Protein AF-A0A124G6K9-F1 (afdb_monomer_lite)

Foldseek 3Di:
DWDALAWDQAAAEFEKDDPPPDDPAFFKDKHQDIDGDCVQWPKDQQLVVVVHDDPDNSIMMIGGEARYTYAYPVCRVVVNVVRHRPIGADHPYPSRPDIDDDDDDDD

Sequence (107 aa):
LTTDHGAIRVKNGVKVAGERDTSVSLRYKLGRNLGYDPAKLFDILHPENCGLPAPHISTRYIFALNNDLLAYPNNYNHWHSHFENSYQHGGVSMEEMLVPLITLTPK

Structure (mmCIF, N/CA/C/O backbone):
data_AF-A0A124G6K9-F1
#
_entry.id   AF-A0A124G6K9-F1
#
loop_
_atom_site.group_PDB
_atom_site.id
_atom_site.type_symbol
_atom_site.label_atom_id
_atom_site.label_alt_id
_atom_site.label_comp_id
_atom_site.label_asym_id
_atom_site.label_entity_id
_atom_site.label_seq_id
_atom_site.pdbx_PDB_ins_code
_atom_site.Cartn_x
_atom_site.Cartn_y
_atom_site.Cartn_z
_atom_site.occupancy
_atom_site.B_iso_or_equiv
_atom_site.auth_seq_id
_atom_site.auth_comp_id
_atom_site.auth_asym_id
_atom_site.auth_atom_id
_atom_site.pdbx_PDB_model_num
ATOM 1 N N . LEU A 1 1 ? -20.799 8.265 15.611 1.00 46.41 1 LEU A N 1
ATOM 2 C CA . LEU A 1 1 ? -19.343 8.520 15.616 1.00 46.41 1 LEU A CA 1
ATOM 3 C C . LEU A 1 1 ? -18.745 7.645 14.527 1.00 46.41 1 LEU A C 1
ATOM 5 O O . LEU A 1 1 ? -18.934 6.440 14.606 1.00 46.41 1 LEU A O 1
ATOM 9 N N . THR A 1 2 ? -18.134 8.226 13.496 1.00 45.78 2 THR A N 1
ATOM 10 C CA . THR A 1 2 ? -17.447 7.478 12.429 1.00 45.78 2 THR A CA 1
ATOM 11 C C . THR A 1 2 ? -15.947 7.669 12.602 1.00 45.78 2 THR A C 1
ATOM 13 O O . THR A 1 2 ? -15.502 8.799 12.790 1.00 45.78 2 THR A O 1
ATOM 16 N N . THR A 1 3 ? -15.189 6.577 12.576 1.00 54.25 3 THR A N 1
ATOM 17 C CA . THR A 1 3 ? -13.728 6.612 12.436 1.00 54.25 3 THR A CA 1
ATOM 18 C C . THR A 1 3 ? -13.393 6.607 10.949 1.00 54.25 3 THR A C 1
ATOM 20 O O . THR A 1 3 ? -14.123 6.008 10.156 1.00 54.25 3 THR A O 1
ATOM 23 N N . ASP A 1 4 ? -12.327 7.305 10.571 1.00 55.91 4 ASP A N 1
ATOM 24 C CA . ASP A 1 4 ? -11.704 7.153 9.261 1.00 55.91 4 ASP A CA 1
ATOM 25 C C . ASP A 1 4 ? -11.098 5.745 9.120 1.00 55.91 4 ASP A C 1
ATOM 27 O O . ASP A 1 4 ? -11.142 4.943 10.056 1.00 55.91 4 ASP A O 1
ATOM 31 N N . HIS A 1 5 ? -10.621 5.442 7.911 1.00 66.06 5 HIS A N 1
ATOM 32 C 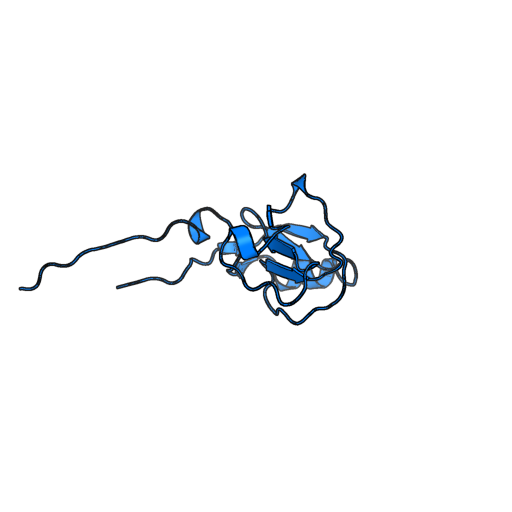CA . HIS A 1 5 ? -10.230 4.135 7.360 1.00 66.06 5 HIS A CA 1
ATOM 33 C C . HIS A 1 5 ? -9.073 3.412 8.075 1.00 66.06 5 HIS A C 1
ATOM 35 O O . HIS A 1 5 ? -8.272 2.765 7.414 1.00 66.06 5 HIS A O 1
ATOM 41 N N . GLY A 1 6 ? -8.941 3.542 9.394 1.00 75.94 6 GLY A N 1
ATOM 42 C CA . GLY A 1 6 ? -7.879 2.947 10.190 1.00 75.94 6 GLY A CA 1
ATOM 43 C C . GLY A 1 6 ? -6.498 3.532 9.889 1.00 75.94 6 GLY A C 1
ATOM 44 O O . GLY A 1 6 ? -6.231 4.134 8.850 1.00 75.94 6 GLY A O 1
ATOM 45 N N . ALA A 1 7 ? -5.581 3.340 10.827 1.00 88.25 7 ALA A N 1
ATOM 46 C CA . ALA A 1 7 ? -4.159 3.529 10.598 1.00 88.25 7 ALA A CA 1
ATOM 47 C C . ALA A 1 7 ? -3.421 2.368 11.250 1.00 88.25 7 ALA A C 1
ATOM 49 O O . ALA A 1 7 ? -3.786 1.911 12.335 1.00 88.25 7 ALA A O 1
ATOM 50 N N . ILE A 1 8 ? -2.359 1.907 10.605 1.00 92.94 8 ILE A N 1
ATOM 51 C CA . ILE A 1 8 ? -1.572 0.775 11.080 1.00 92.94 8 ILE A CA 1
ATOM 52 C C . ILE A 1 8 ? -0.108 1.159 11.224 1.00 92.94 8 ILE A C 1
ATOM 54 O O . ILE A 1 8 ? 0.406 2.036 10.528 1.00 92.94 8 ILE A O 1
ATOM 58 N N . ARG A 1 9 ? 0.590 0.455 12.111 1.00 94.56 9 ARG A N 1
ATOM 59 C CA . ARG A 1 9 ? 2.038 0.585 12.253 1.00 94.56 9 ARG A CA 1
ATOM 60 C C . ARG A 1 9 ? 2.739 -0.211 11.155 1.00 94.56 9 ARG A C 1
ATOM 62 O O . ARG A 1 9 ? 2.727 -1.443 11.187 1.00 94.56 9 ARG A O 1
ATOM 69 N N . VAL A 1 10 ? 3.378 0.485 10.220 1.00 94.81 10 VAL A N 1
ATOM 70 C CA . VAL A 1 10 ? 4.086 -0.148 9.096 1.00 94.81 10 VAL A CA 1
ATOM 71 C C . VAL A 1 10 ? 5.454 -0.686 9.508 1.00 94.81 10 VAL A C 1
ATOM 73 O O . VAL A 1 10 ? 6.081 -0.175 10.438 1.00 94.81 10 VAL A O 1
ATOM 76 N N . LYS A 1 11 ? 5.919 -1.729 8.818 1.00 93.75 11 LYS A N 1
ATOM 77 C CA . LYS A 1 11 ? 7.186 -2.410 9.108 1.00 93.75 11 LYS A CA 1
ATOM 78 C C . LYS A 1 11 ? 7.992 -2.783 7.874 1.00 93.75 11 LYS A C 1
ATOM 80 O O . LYS A 1 11 ? 9.204 -2.655 7.926 1.00 93.75 11 LYS A O 1
ATOM 85 N N . ASN A 1 12 ? 7.376 -3.228 6.778 1.00 92.62 12 ASN A N 1
ATOM 86 C CA . ASN A 1 12 ? 8.141 -3.806 5.663 1.00 92.62 12 ASN A CA 1
ATOM 87 C C . ASN A 1 12 ? 8.079 -2.927 4.413 1.00 92.62 12 ASN A C 1
ATOM 89 O O . ASN A 1 12 ? 7.005 -2.530 3.983 1.00 92.62 12 ASN A O 1
ATOM 93 N N . GLY A 1 13 ? 9.225 -2.648 3.790 1.00 91.44 13 GLY A N 1
ATOM 94 C CA . GLY A 1 13 ? 9.269 -1.933 2.515 1.00 91.44 13 GLY A CA 1
ATOM 95 C C . GLY A 1 13 ? 9.077 -2.872 1.323 1.00 91.44 13 GLY A C 1
ATOM 96 O O . GLY A 1 13 ? 9.894 -3.762 1.090 1.00 91.44 13 GLY A O 1
ATOM 97 N N . VAL A 1 14 ? 8.049 -2.636 0.513 1.00 93.00 14 VAL A N 1
ATOM 98 C CA . VAL A 1 14 ? 7.853 -3.288 -0.785 1.00 93.00 14 VAL A CA 1
ATOM 99 C C . VAL A 1 14 ? 8.365 -2.363 -1.878 1.00 93.00 14 VAL A C 1
ATOM 101 O O . VAL A 1 14 ? 7.947 -1.211 -1.998 1.00 93.00 14 VAL A O 1
ATOM 104 N N . LYS A 1 15 ? 9.315 -2.865 -2.669 1.00 91.19 15 LYS A N 1
ATOM 105 C CA . LYS A 1 15 ? 9.965 -2.074 -3.713 1.00 91.19 15 LYS A CA 1
ATOM 106 C C . LYS A 1 15 ? 9.015 -1.825 -4.879 1.00 91.19 15 LYS A C 1
ATOM 108 O O . LYS A 1 15 ? 8.472 -2.775 -5.436 1.00 91.19 15 LYS A O 1
ATOM 113 N N . VAL A 1 16 ? 8.897 -0.562 -5.279 1.00 90.25 16 VAL A N 1
ATOM 114 C CA . VAL A 1 16 ? 8.120 -0.140 -6.452 1.00 90.25 16 VAL A CA 1
ATOM 115 C C . VAL A 1 16 ? 8.936 0.794 -7.341 1.00 90.25 16 VAL A C 1
ATOM 117 O O . VAL A 1 16 ? 9.628 1.690 -6.865 1.00 90.25 16 VAL A O 1
ATOM 120 N N . ALA A 1 17 ? 8.862 0.590 -8.647 1.00 88.06 17 ALA A N 1
ATOM 121 C CA . ALA A 1 17 ? 9.457 1.435 -9.672 1.00 88.06 17 ALA A CA 1
ATOM 122 C C . ALA A 1 17 ? 8.352 2.115 -10.486 1.00 88.06 17 ALA A C 1
ATOM 124 O O . ALA A 1 17 ? 7.244 1.599 -10.585 1.00 88.06 17 ALA A O 1
ATOM 125 N N . GLY A 1 18 ? 8.641 3.266 -11.083 1.00 80.44 18 GLY A N 1
ATOM 126 C CA . GLY A 1 18 ? 7.694 3.959 -11.952 1.00 80.44 18 GLY A CA 1
ATOM 127 C C . GLY A 1 18 ? 7.862 5.467 -11.927 1.00 80.44 18 GLY A C 1
ATOM 128 O O . GLY A 1 18 ? 8.693 5.998 -11.183 1.00 80.44 18 GLY A O 1
ATOM 129 N N . GLU A 1 19 ? 7.072 6.150 -12.754 1.00 69.06 19 GLU A N 1
ATOM 130 C CA . GLU A 1 19 ? 6.995 7.611 -12.742 1.00 69.06 19 GLU A CA 1
ATOM 131 C C . GLU A 1 19 ? 6.634 8.093 -11.328 1.00 69.06 19 GLU A C 1
ATOM 133 O O . GLU A 1 19 ? 5.748 7.542 -10.669 1.00 69.06 19 GLU A O 1
ATOM 138 N N . ARG A 1 20 ? 7.361 9.105 -10.837 1.00 58.91 20 ARG A N 1
ATOM 139 C CA . ARG A 1 20 ? 7.064 9.792 -9.573 1.00 58.91 20 ARG A CA 1
ATOM 140 C C . ARG A 1 20 ? 5.792 10.620 -9.746 1.00 58.91 20 ARG A C 1
ATOM 142 O O . ARG A 1 20 ? 5.860 11.843 -9.813 1.00 58.91 20 ARG A O 1
ATOM 149 N N . ASP A 1 21 ? 4.641 9.968 -9.825 1.00 54.91 21 ASP A N 1
ATOM 150 C CA . ASP A 1 21 ? 3.370 10.676 -9.819 1.00 54.91 21 ASP A CA 1
ATOM 151 C C . ASP A 1 21 ? 2.878 10.875 -8.376 1.00 54.91 21 ASP A C 1
ATOM 153 O O . ASP A 1 21 ? 2.426 9.951 -7.699 1.00 54.91 21 ASP A O 1
ATOM 157 N N . THR A 1 22 ? 3.128 12.100 -7.901 1.00 53.94 22 THR A N 1
ATOM 158 C CA . THR A 1 22 ? 2.360 13.005 -7.011 1.00 53.94 22 THR A CA 1
ATOM 159 C C . THR A 1 22 ? 1.612 12.526 -5.757 1.00 53.94 22 THR A C 1
ATOM 161 O O . THR A 1 22 ? 1.355 13.358 -4.888 1.00 53.94 22 THR A O 1
ATOM 164 N N . SER A 1 23 ? 1.289 11.248 -5.562 1.00 62.00 23 SER A N 1
ATOM 165 C CA . SER A 1 23 ? 0.710 10.802 -4.287 1.00 62.00 23 SER A CA 1
ATOM 166 C C . SER A 1 23 ? 1.771 10.907 -3.180 1.00 62.00 23 SER A C 1
ATOM 168 O O . SER A 1 23 ? 2.911 10.483 -3.368 1.00 62.00 23 SER A O 1
ATOM 170 N N . VAL A 1 24 ? 1.423 11.450 -2.011 1.00 74.00 24 VAL A N 1
ATOM 171 C CA . VAL A 1 24 ? 2.286 11.425 -0.807 1.00 74.00 24 VAL A CA 1
ATOM 172 C C . VAL A 1 24 ? 2.132 10.099 -0.052 1.00 74.00 24 VAL A C 1
ATOM 174 O O . VAL A 1 24 ? 2.988 9.736 0.747 1.00 74.00 24 VAL A O 1
ATOM 177 N N . SER A 1 25 ? 1.074 9.331 -0.340 1.00 87.38 25 SER A N 1
ATOM 178 C CA . SER A 1 25 ? 0.783 8.096 0.386 1.00 87.38 25 SER A CA 1
ATOM 179 C C . SER A 1 25 ? 1.912 7.078 0.247 1.00 87.38 25 SER A C 1
ATOM 181 O O . SER A 1 25 ? 2.408 6.807 -0.847 1.00 87.38 25 SER A O 1
ATOM 183 N N . LEU A 1 26 ? 2.294 6.489 1.374 1.00 90.38 26 LEU A N 1
ATOM 184 C CA . LEU A 1 26 ? 3.242 5.380 1.441 1.00 90.38 26 LEU A CA 1
ATOM 185 C C . LEU A 1 26 ? 2.551 4.024 1.315 1.00 90.38 26 LEU A C 1
ATOM 187 O O . LEU A 1 26 ? 3.220 2.998 1.302 1.00 90.38 26 LEU A O 1
ATOM 191 N N . ARG A 1 27 ? 1.220 4.002 1.244 1.00 93.94 27 ARG A N 1
ATOM 192 C CA . ARG A 1 27 ? 0.427 2.773 1.255 1.00 93.94 27 ARG A CA 1
ATOM 193 C C . ARG A 1 27 ? -0.312 2.525 -0.052 1.00 93.94 27 ARG A C 1
ATOM 195 O O . ARG A 1 27 ? -0.624 1.376 -0.329 1.00 93.94 27 ARG A O 1
ATOM 202 N N . TYR A 1 28 ? -0.521 3.543 -0.886 1.00 93.50 28 TYR A N 1
ATOM 203 C CA . TYR A 1 28 ? -1.003 3.342 -2.250 1.00 93.50 28 TYR A CA 1
ATOM 204 C C . TYR A 1 28 ? -0.385 4.317 -3.248 1.00 93.50 28 TYR A C 1
ATOM 206 O O . TYR A 1 28 ? 0.052 5.423 -2.906 1.00 93.50 28 TYR A O 1
ATOM 214 N N . LYS A 1 29 ? -0.394 3.914 -4.518 1.00 91.19 29 LYS A N 1
ATOM 215 C CA . LYS A 1 29 ? -0.044 4.773 -5.651 1.00 91.19 29 LYS A CA 1
ATOM 216 C C . LYS A 1 29 ? -1.019 4.584 -6.793 1.00 91.19 29 LYS A C 1
ATOM 218 O O . LYS A 1 29 ? -1.488 3.477 -7.030 1.00 91.19 29 LYS A O 1
ATOM 223 N N . LEU A 1 30 ? -1.238 5.674 -7.519 1.00 90.69 30 LEU A N 1
ATOM 224 C CA . LEU A 1 30 ? -1.764 5.655 -8.872 1.00 90.69 30 LEU A CA 1
ATOM 225 C C . LEU A 1 30 ? -0.623 5.952 -9.849 1.00 90.69 30 LEU A C 1
ATOM 227 O O . LEU A 1 30 ? 0.275 6.731 -9.530 1.00 90.69 30 LEU A O 1
ATOM 231 N N . GLY A 1 31 ? -0.643 5.341 -11.025 1.00 89.00 31 GLY 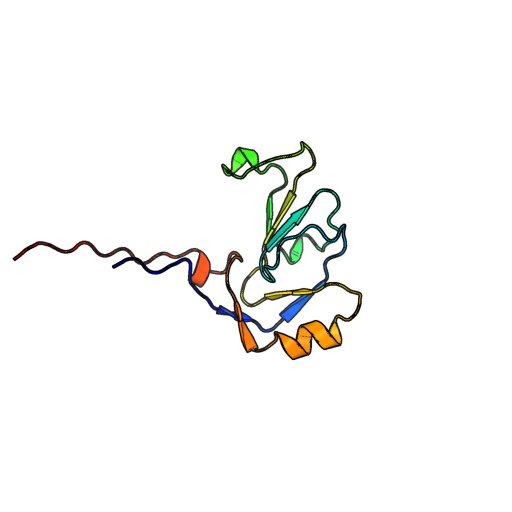A N 1
ATOM 232 C CA . GLY A 1 31 ? 0.365 5.597 -12.049 1.00 89.00 31 GLY A CA 1
ATOM 233 C C . GLY A 1 31 ? 0.090 4.834 -13.335 1.00 89.00 31 GLY A C 1
ATOM 234 O O . GLY A 1 31 ? -0.747 3.938 -13.373 1.00 89.00 31 GLY A O 1
ATOM 235 N N . ARG A 1 32 ? 0.798 5.201 -14.406 1.00 86.69 32 ARG A N 1
ATOM 236 C CA . ARG A 1 32 ? 0.642 4.574 -15.733 1.00 86.69 32 ARG A CA 1
ATOM 237 C C . ARG A 1 32 ? 1.633 3.436 -15.968 1.00 86.69 32 ARG A C 1
ATOM 239 O O . ARG A 1 32 ? 1.286 2.415 -16.549 1.00 86.69 32 ARG A O 1
ATOM 246 N N . ASN A 1 33 ? 2.857 3.611 -15.472 1.00 85.25 33 ASN A N 1
ATOM 247 C CA . ASN A 1 33 ? 3.977 2.692 -15.652 1.00 85.25 33 ASN A CA 1
ATOM 248 C C . ASN A 1 33 ? 4.572 2.345 -14.286 1.00 85.25 33 ASN A C 1
ATOM 250 O O . ASN A 1 33 ? 5.566 2.937 -13.867 1.00 85.25 33 ASN A O 1
ATOM 254 N N . LEU A 1 34 ? 3.920 1.427 -13.571 1.00 88.38 34 LEU A N 1
ATOM 255 C CA . LEU A 1 34 ? 4.360 0.947 -12.262 1.00 88.38 34 LEU A CA 1
ATOM 256 C C . LEU A 1 34 ? 5.009 -0.434 -12.419 1.00 88.38 34 LEU A C 1
ATOM 258 O O . LEU A 1 34 ? 4.387 -1.358 -12.933 1.00 88.38 34 LEU A O 1
ATOM 262 N N . GLY A 1 35 ? 6.255 -0.567 -11.973 1.00 90.25 35 GLY A N 1
ATOM 263 C CA . GLY A 1 35 ? 6.974 -1.831 -11.847 1.00 90.25 35 GLY A CA 1
ATOM 264 C C . GLY A 1 35 ? 6.952 -2.307 -10.399 1.00 90.25 35 GLY A C 1
ATOM 265 O O . GLY A 1 35 ? 7.446 -1.620 -9.509 1.00 90.25 35 GLY A O 1
ATOM 266 N N . TYR A 1 36 ? 6.377 -3.474 -10.152 1.00 92.38 36 TYR A N 1
ATOM 267 C CA . TYR A 1 36 ? 6.251 -4.071 -8.825 1.00 92.38 36 TYR A CA 1
ATOM 268 C C . TYR A 1 36 ? 6.119 -5.588 -8.958 1.00 92.38 36 TYR A C 1
ATOM 270 O O . TYR A 1 36 ? 5.979 -6.110 -10.061 1.00 92.38 36 TYR A O 1
ATOM 278 N N . ASP A 1 37 ? 6.185 -6.286 -7.828 1.00 95.12 37 ASP A N 1
ATOM 279 C CA . ASP A 1 37 ? 5.884 -7.712 -7.734 1.00 95.12 37 ASP A CA 1
ATOM 280 C C . ASP A 1 37 ? 4.382 -7.889 -7.425 1.00 95.12 37 ASP A C 1
ATOM 282 O O . ASP A 1 37 ? 3.967 -7.533 -6.315 1.00 95.12 37 ASP A O 1
ATOM 286 N N . PRO A 1 38 ? 3.555 -8.406 -8.359 1.00 93.56 38 PRO A N 1
ATOM 287 C CA . PRO A 1 38 ? 2.114 -8.575 -8.145 1.00 93.56 38 PRO A CA 1
ATOM 288 C C . PRO A 1 38 ? 1.773 -9.539 -7.004 1.00 93.56 38 PRO A C 1
ATOM 290 O O . PRO A 1 38 ? 0.675 -9.486 -6.470 1.00 93.56 38 PRO A O 1
ATOM 293 N N . ALA A 1 39 ? 2.704 -10.403 -6.583 1.00 95.75 39 ALA A N 1
ATOM 294 C CA . ALA A 1 39 ? 2.482 -11.281 -5.436 1.00 95.75 39 ALA A CA 1
ATOM 295 C C . ALA A 1 39 ? 2.578 -10.545 -4.085 1.00 95.75 39 ALA A C 1
ATOM 297 O O . ALA A 1 39 ? 2.211 -11.106 -3.053 1.00 95.75 39 ALA A O 1
ATOM 298 N N . LYS A 1 40 ? 3.102 -9.310 -4.067 1.00 96.19 40 LYS A N 1
ATOM 299 C CA . LYS A 1 40 ? 3.359 -8.534 -2.839 1.00 96.19 40 LYS A CA 1
ATOM 300 C C . LYS A 1 40 ? 2.425 -7.349 -2.640 1.00 96.19 40 LYS A C 1
ATOM 302 O O . LYS A 1 40 ? 2.451 -6.748 -1.571 1.00 96.19 40 LYS A O 1
ATOM 307 N N . LEU A 1 41 ? 1.646 -6.984 -3.650 1.00 96.25 41 LEU A N 1
ATOM 308 C CA . LEU A 1 41 ? 0.751 -5.831 -3.627 1.00 96.25 41 LEU A CA 1
ATOM 309 C C . LEU A 1 41 ? -0.619 -6.232 -4.157 1.00 96.25 41 LEU A C 1
ATOM 311 O O . LEU A 1 41 ? -0.735 -7.178 -4.927 1.00 96.25 41 LEU A O 1
ATOM 315 N N . PHE A 1 42 ? -1.640 -5.476 -3.774 1.00 96.62 42 PHE A N 1
ATOM 316 C CA . PHE A 1 42 ? -2.938 -5.550 -4.429 1.00 96.62 42 PHE A CA 1
ATOM 317 C C . PHE A 1 42 ? -2.999 -4.502 -5.536 1.00 96.62 42 PHE A C 1
ATOM 319 O O . PHE A 1 42 ? -2.787 -3.317 -5.269 1.00 96.62 42 PHE A O 1
ATOM 326 N N . ASP A 1 43 ? -3.277 -4.917 -6.765 1.00 95.50 43 ASP A N 1
ATOM 327 C CA . ASP A 1 43 ? -3.360 -4.035 -7.919 1.00 95.50 43 ASP A CA 1
ATOM 328 C C . ASP A 1 43 ? -4.777 -3.953 -8.495 1.00 95.50 43 ASP A C 1
ATOM 330 O O . ASP A 1 43 ? -5.542 -4.913 -8.543 1.00 95.50 43 ASP A O 1
ATOM 334 N N . ILE A 1 44 ? -5.131 -2.756 -8.959 1.00 95.62 44 ILE A N 1
ATOM 335 C CA . ILE A 1 44 ? -6.339 -2.512 -9.741 1.00 95.62 44 ILE A CA 1
ATOM 336 C C . ILE A 1 44 ? -5.887 -2.036 -11.113 1.00 95.62 44 ILE A C 1
ATOM 338 O O . ILE A 1 44 ? -5.375 -0.924 -11.273 1.00 95.62 44 ILE A O 1
ATOM 342 N N . LEU A 1 45 ? -6.073 -2.910 -12.101 1.00 94.00 45 LEU A N 1
ATOM 343 C CA . LEU A 1 45 ? -5.679 -2.660 -13.487 1.00 94.00 45 LEU A CA 1
ATOM 344 C C . LEU A 1 45 ? -6.692 -1.805 -14.255 1.00 94.00 45 LEU A C 1
ATOM 346 O O . LEU A 1 45 ? -6.312 -1.143 -15.214 1.00 94.00 45 LEU A O 1
ATOM 350 N N . HIS A 1 46 ? -7.951 -1.835 -13.815 1.00 94.00 46 HIS A N 1
ATOM 351 C CA . HIS A 1 46 ? -9.096 -1.149 -14.415 1.00 94.00 46 HIS A CA 1
ATOM 352 C C . HIS A 1 46 ? -9.842 -0.377 -13.316 1.00 94.00 46 HIS A C 1
ATOM 354 O O . HIS A 1 46 ? -10.764 -0.934 -12.709 1.00 94.00 46 HIS A O 1
ATOM 360 N N . PRO A 1 47 ? -9.407 0.853 -12.974 1.00 95.00 47 PRO A N 1
ATOM 361 C CA . PRO A 1 47 ? -9.946 1.616 -11.843 1.00 95.00 47 PRO A CA 1
ATOM 362 C C . PRO A 1 47 ? -11.469 1.814 -11.906 1.00 95.00 47 PRO A C 1
ATOM 364 O O . PRO A 1 47 ? -12.149 1.772 -10.879 1.00 95.00 47 PRO A O 1
ATOM 367 N N . GLU A 1 48 ? -12.014 1.945 -13.115 1.00 94.88 48 GLU A N 1
ATOM 368 C CA . GLU A 1 48 ? -13.439 2.093 -13.401 1.00 94.88 48 GLU A CA 1
ATOM 369 C C . GLU A 1 48 ? -14.297 0.945 -12.846 1.00 94.88 48 GLU A C 1
ATOM 371 O O . GLU A 1 48 ? -15.408 1.185 -12.374 1.00 94.88 48 GLU A O 1
ATOM 376 N N . ASN A 1 49 ? -13.766 -0.282 -12.801 1.00 94.81 49 ASN A N 1
ATOM 377 C CA . ASN A 1 49 ? -14.480 -1.451 -12.274 1.00 94.81 49 ASN A CA 1
ATOM 378 C C . ASN A 1 49 ? -14.669 -1.392 -10.752 1.00 94.81 49 ASN A C 1
ATOM 380 O O . ASN A 1 49 ? -15.489 -2.121 -10.197 1.00 94.81 49 ASN A O 1
ATOM 384 N N . CYS A 1 50 ? -13.911 -0.528 -10.076 1.00 92.62 50 CYS A N 1
ATOM 385 C CA . CYS A 1 50 ? -13.957 -0.326 -8.633 1.00 92.62 50 CYS A CA 1
ATOM 386 C C . CYS A 1 50 ? -14.475 1.073 -8.259 1.00 92.62 50 CYS A C 1
ATOM 388 O O . CYS A 1 50 ? -14.356 1.476 -7.104 1.00 92.62 50 CYS A O 1
ATOM 390 N N . GLY A 1 51 ? -15.025 1.829 -9.219 1.00 94.25 51 GLY A N 1
ATOM 391 C CA . GLY A 1 51 ? -15.504 3.196 -8.992 1.00 94.25 51 GLY A CA 1
ATOM 392 C C . GLY A 1 51 ? -14.389 4.211 -8.713 1.00 94.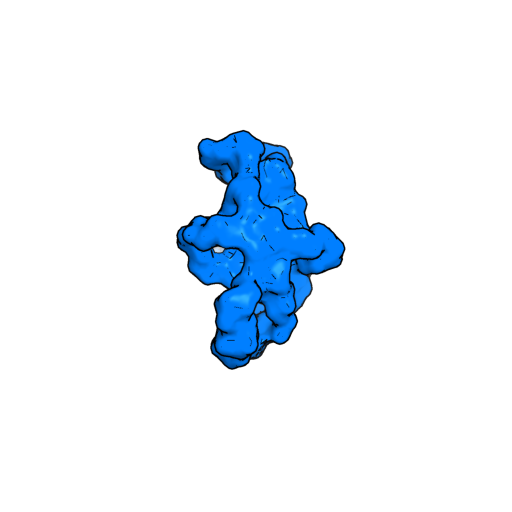25 51 GLY A C 1
ATOM 393 O O . GLY A 1 51 ? -14.658 5.275 -8.156 1.00 94.25 51 GLY A O 1
ATOM 394 N N . LEU A 1 52 ? -13.141 3.895 -9.074 1.00 92.81 52 LEU A N 1
ATOM 395 C CA . LEU A 1 52 ? -12.000 4.790 -8.907 1.00 92.81 52 LEU A CA 1
ATOM 396 C C . LEU A 1 52 ? -11.805 5.685 -10.142 1.00 92.81 52 LEU A C 1
ATOM 398 O O . LEU A 1 52 ? -12.123 5.276 -11.262 1.00 92.81 52 LEU A O 1
ATOM 402 N N . PRO A 1 53 ? -11.237 6.894 -9.975 1.00 92.44 53 PRO A N 1
ATOM 403 C CA . PRO A 1 53 ? -10.886 7.747 -11.102 1.00 92.44 53 PRO A CA 1
ATOM 404 C C . PRO A 1 53 ? -9.891 7.066 -12.051 1.00 92.44 53 PRO A C 1
ATOM 406 O O . PRO A 1 53 ? -8.859 6.552 -11.624 1.00 92.44 53 PRO A O 1
ATOM 409 N N . ALA A 1 54 ? -10.152 7.149 -13.354 1.00 91.62 54 ALA A N 1
ATOM 410 C CA . ALA A 1 54 ? -9.238 6.695 -14.400 1.00 91.62 54 ALA A CA 1
ATOM 411 C C . ALA A 1 54 ? -8.917 7.858 -15.358 1.00 91.62 54 ALA A C 1
ATOM 413 O O . ALA A 1 54 ? -9.500 7.943 -16.439 1.00 91.62 54 ALA A O 1
ATOM 414 N N . PRO A 1 55 ? -8.015 8.794 -14.983 1.00 88.81 55 PRO A N 1
ATOM 415 C CA . PRO A 1 55 ? -7.652 9.924 -15.846 1.00 88.81 55 PRO A CA 1
ATOM 416 C C . PRO A 1 55 ? -7.090 9.491 -17.206 1.00 88.81 55 PRO A C 1
ATOM 418 O O . PRO A 1 55 ? -7.188 10.221 -18.191 1.00 88.81 55 PRO A O 1
ATOM 421 N N . HIS A 1 56 ? -6.492 8.299 -17.259 1.00 89.38 56 HIS A N 1
ATOM 422 C CA . HIS A 1 56 ? -5.969 7.684 -18.467 1.00 89.38 56 HIS A CA 1
ATOM 423 C C . HIS A 1 56 ? -6.375 6.210 -18.528 1.00 89.38 56 HIS A C 1
ATOM 425 O O . HIS A 1 56 ? -6.503 5.550 -17.502 1.00 89.38 56 HIS A O 1
ATOM 431 N N . ILE A 1 57 ? -6.472 5.662 -19.742 1.00 88.69 57 ILE A N 1
ATOM 432 C CA . ILE A 1 57 ? -6.769 4.233 -19.955 1.00 88.69 57 ILE A CA 1
ATOM 433 C C . ILE A 1 57 ? -5.702 3.300 -19.361 1.00 88.69 57 ILE A C 1
ATOM 435 O O . ILE A 1 57 ? -5.963 2.139 -19.081 1.00 88.69 57 ILE A O 1
ATOM 439 N N . SER A 1 58 ? -4.481 3.806 -19.179 1.00 89.00 58 SER A N 1
ATOM 440 C CA . SER A 1 58 ? -3.368 3.076 -18.573 1.00 89.00 58 SER A CA 1
ATOM 441 C C . SER A 1 58 ? -3.230 3.315 -17.070 1.00 89.00 58 SER A C 1
ATOM 443 O O . SER A 1 58 ? -2.255 2.849 -16.485 1.00 89.00 58 SER A O 1
ATOM 445 N N . THR A 1 59 ? -4.153 4.050 -16.439 1.00 90.50 59 THR A N 1
ATOM 446 C CA . THR A 1 59 ? -4.119 4.285 -14.994 1.00 90.50 59 THR A CA 1
ATOM 447 C C . THR A 1 59 ? -4.261 2.965 -14.248 1.00 90.50 59 THR A C 1
ATOM 449 O O . THR A 1 59 ? -5.217 2.225 -14.442 1.00 90.50 59 THR A O 1
ATOM 452 N N . ARG A 1 60 ? -3.318 2.699 -13.346 1.00 91.62 60 ARG A N 1
ATOM 453 C CA . ARG A 1 60 ? -3.336 1.565 -12.424 1.00 91.62 60 ARG A CA 1
ATOM 454 C C . ARG A 1 60 ? -3.216 2.074 -11.003 1.00 91.62 60 ARG A C 1
ATOM 456 O O . ARG A 1 60 ? -2.530 3.071 -10.765 1.00 91.62 60 ARG A O 1
ATOM 463 N N . TYR A 1 61 ? -3.833 1.358 -10.074 1.00 94.06 61 TYR A N 1
ATOM 464 C CA . TYR A 1 61 ? -3.631 1.566 -8.646 1.00 94.06 61 TYR A CA 1
ATOM 465 C C . TYR A 1 61 ? -2.897 0.369 -8.060 1.00 94.06 61 TYR A C 1
ATOM 467 O O . TYR A 1 61 ? -3.167 -0.767 -8.438 1.00 94.06 61 TYR A O 1
ATOM 475 N N . ILE A 1 62 ? -1.987 0.631 -7.131 1.00 94.88 62 ILE A N 1
ATOM 476 C CA . ILE A 1 62 ? -1.348 -0.393 -6.306 1.00 94.88 62 ILE A CA 1
ATOM 477 C C . ILE A 1 62 ? -1.516 -0.025 -4.840 1.00 94.88 62 ILE A C 1
ATOM 479 O O . ILE A 1 62 ? -1.355 1.141 -4.471 1.00 94.88 62 ILE A O 1
ATOM 483 N N . PHE A 1 63 ? -1.804 -1.022 -4.017 1.00 95.75 63 PHE A N 1
ATOM 484 C CA . PHE A 1 63 ? -2.032 -0.893 -2.586 1.00 95.7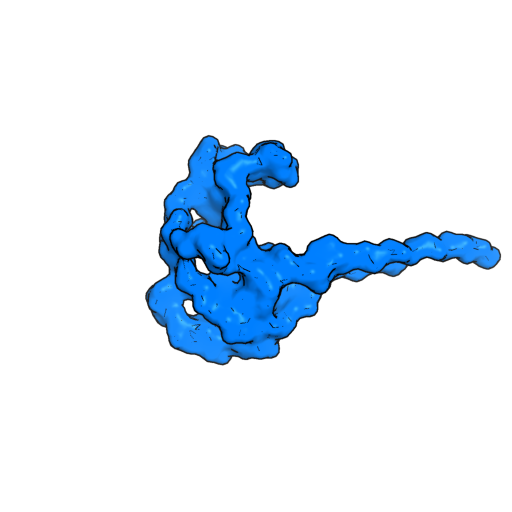5 63 PHE A CA 1
ATOM 485 C C . PHE A 1 63 ? -1.115 -1.849 -1.825 1.00 95.75 63 PHE A C 1
ATOM 487 O O . PHE A 1 63 ? -0.948 -3.015 -2.194 1.00 95.75 63 PHE A O 1
ATOM 494 N N . ALA A 1 64 ? -0.525 -1.347 -0.745 1.00 95.75 64 ALA A N 1
ATOM 495 C CA . ALA A 1 64 ? 0.231 -2.137 0.208 1.00 95.75 64 ALA A CA 1
ATOM 496 C C . ALA A 1 64 ? -0.710 -3.064 0.986 1.00 95.75 64 ALA A C 1
ATOM 498 O O . ALA A 1 64 ? -1.790 -2.662 1.428 1.00 95.75 64 ALA A O 1
ATOM 499 N N . LEU A 1 65 ? -0.262 -4.303 1.168 1.00 96.25 65 LEU A N 1
ATOM 500 C CA . LEU A 1 65 ? -0.922 -5.303 1.997 1.00 96.25 65 LEU A CA 1
ATOM 501 C C . LEU A 1 65 ? -0.466 -5.160 3.454 1.00 96.25 65 LEU A C 1
ATOM 503 O O . LEU A 1 65 ? 0.549 -4.517 3.738 1.00 96.25 65 LEU A O 1
ATOM 507 N N . ASN A 1 66 ? -1.202 -5.786 4.380 1.00 95.38 66 ASN A N 1
ATOM 508 C CA . ASN A 1 66 ? -0.794 -5.976 5.781 1.00 95.38 66 ASN A CA 1
ATOM 509 C C . ASN A 1 66 ? -0.146 -4.714 6.370 1.00 95.38 66 ASN A C 1
ATOM 511 O O . ASN A 1 66 ? -0.700 -3.636 6.219 1.00 95.38 66 ASN A O 1
ATOM 515 N N . ASN A 1 67 ? 1.052 -4.814 6.949 1.00 95.31 67 ASN A N 1
ATOM 516 C CA . ASN A 1 67 ? 1.844 -3.718 7.509 1.00 95.31 67 ASN A CA 1
ATOM 517 C C . ASN A 1 67 ? 2.983 -3.235 6.592 1.00 95.31 67 ASN A C 1
ATOM 519 O O . ASN A 1 67 ? 4.002 -2.739 7.077 1.00 95.31 67 ASN A O 1
ATOM 523 N N . ASP A 1 68 ? 2.827 -3.364 5.279 1.00 95.19 68 ASP A N 1
ATOM 524 C CA . ASP A 1 68 ? 3.861 -2.992 4.314 1.00 95.19 68 ASP A CA 1
ATOM 525 C C . ASP A 1 68 ? 3.856 -1.488 3.957 1.00 95.19 68 ASP A C 1
ATOM 527 O O . ASP A 1 68 ? 2.969 -0.723 4.316 1.00 95.19 68 ASP A O 1
ATOM 531 N N . LEU A 1 69 ? 4.861 -0.998 3.251 1.00 92.88 69 LEU A N 1
ATOM 532 C CA . LEU A 1 69 ? 4.891 0.360 2.714 1.00 92.88 69 LEU A CA 1
ATOM 533 C C . LEU A 1 69 ? 5.587 0.351 1.362 1.00 92.88 69 LEU A C 1
ATOM 535 O O . LEU A 1 69 ? 6.509 -0.427 1.127 1.00 92.88 69 LEU A O 1
ATOM 539 N N . LEU A 1 70 ? 5.160 1.225 0.465 1.00 91.69 70 LEU A N 1
ATOM 540 C CA . LEU A 1 70 ? 5.730 1.369 -0.862 1.00 91.69 70 LEU A CA 1
ATOM 541 C C . LEU A 1 70 ? 7.041 2.149 -0.758 1.00 91.69 70 LEU A C 1
ATOM 543 O O . LEU A 1 70 ? 7.063 3.309 -0.346 1.00 91.69 70 LEU A O 1
ATOM 547 N N . ALA A 1 71 ? 8.142 1.506 -1.135 1.00 88.50 71 ALA A N 1
ATOM 548 C CA . ALA A 1 71 ? 9.479 2.072 -1.063 1.00 88.50 71 ALA A CA 1
ATOM 549 C C . ALA A 1 71 ? 10.107 2.141 -2.457 1.00 88.50 71 ALA A C 1
ATOM 551 O O . ALA A 1 71 ? 10.202 1.142 -3.171 1.00 88.50 71 ALA A O 1
ATOM 552 N N . TYR A 1 72 ? 10.589 3.318 -2.846 1.00 83.62 72 TYR A N 1
ATOM 553 C CA . TYR A 1 72 ? 11.300 3.464 -4.112 1.00 83.62 72 TYR A CA 1
ATOM 554 C C . TYR A 1 72 ? 12.744 2.939 -3.982 1.00 83.62 72 TYR A C 1
ATOM 556 O O . TYR A 1 72 ? 13.384 3.169 -2.953 1.00 83.62 72 TYR A O 1
ATOM 564 N N . PRO A 1 73 ? 13.287 2.250 -5.009 1.00 77.06 73 PRO A N 1
ATOM 565 C CA . PRO A 1 73 ? 14.635 1.682 -4.982 1.00 77.06 73 PRO A CA 1
ATOM 566 C C . PRO A 1 73 ? 15.706 2.715 -4.633 1.00 77.06 73 PRO A C 1
ATOM 568 O O . PRO A 1 73 ? 16.607 2.442 -3.839 1.00 77.06 73 PRO A O 1
ATOM 571 N N . ASN A 1 74 ? 15.565 3.922 -5.185 1.00 74.94 74 ASN A N 1
ATOM 572 C CA . ASN A 1 74 ? 16.449 5.040 -4.898 1.00 74.94 74 ASN A CA 1
ATOM 573 C C . ASN A 1 74 ? 16.204 5.500 -3.454 1.00 74.94 74 ASN A C 1
ATOM 575 O O . ASN A 1 74 ? 15.158 6.068 -3.144 1.00 74.94 74 ASN A O 1
ATOM 579 N N . ASN A 1 75 ? 17.188 5.258 -2.585 1.00 72.12 75 ASN A N 1
ATOM 580 C CA . ASN A 1 75 ? 17.178 5.535 -1.144 1.00 72.12 75 ASN A CA 1
ATOM 581 C C . ASN A 1 75 ? 16.298 4.609 -0.281 1.00 72.12 75 ASN A C 1
ATOM 583 O O . ASN A 1 75 ? 15.900 5.023 0.807 1.00 72.12 75 ASN A O 1
ATOM 587 N N . TYR A 1 76 ? 16.044 3.360 -0.700 1.00 80.19 76 TYR A N 1
ATOM 588 C CA . TYR A 1 76 ? 15.235 2.390 0.065 1.00 80.19 76 TYR A CA 1
ATOM 589 C C . TYR A 1 76 ? 15.564 2.368 1.567 1.00 80.19 76 TYR A C 1
ATOM 591 O O . TYR A 1 76 ? 14.659 2.495 2.379 1.00 80.19 76 TYR A O 1
ATOM 599 N N . ASN A 1 77 ? 16.846 2.275 1.944 1.00 80.44 77 ASN A N 1
ATOM 600 C CA . ASN A 1 77 ? 17.251 2.184 3.354 1.00 80.44 77 ASN A CA 1
ATOM 601 C C . ASN A 1 77 ? 16.863 3.425 4.168 1.00 80.44 77 ASN A C 1
ATOM 603 O O . ASN A 1 77 ? 16.415 3.288 5.299 1.00 80.44 77 ASN A O 1
ATOM 607 N N . HIS A 1 78 ? 17.002 4.620 3.587 1.00 79.19 78 HIS A N 1
ATOM 608 C CA . HIS A 1 78 ? 16.632 5.873 4.245 1.00 79.19 78 HIS A CA 1
ATOM 609 C C . HIS A 1 78 ? 15.113 5.986 4.415 1.00 79.19 78 HIS A C 1
ATOM 611 O O . HIS A 1 78 ? 14.636 6.317 5.494 1.00 79.19 78 HIS A O 1
ATOM 617 N N . TRP A 1 79 ? 14.349 5.669 3.363 1.00 76.44 79 TRP A N 1
ATOM 618 C CA . TRP A 1 79 ? 12.885 5.679 3.419 1.00 76.44 79 TRP A CA 1
ATOM 619 C C . TRP A 1 79 ? 12.358 4.629 4.393 1.00 76.44 79 TRP A C 1
ATOM 621 O O . TRP A 1 79 ? 11.486 4.919 5.205 1.00 76.44 79 TRP A O 1
ATOM 631 N N . HIS A 1 80 ? 12.926 3.427 4.356 1.00 77.38 80 HIS A N 1
ATOM 632 C CA . HIS A 1 80 ? 12.573 2.364 5.279 1.00 77.38 80 HIS A CA 1
ATOM 633 C C . HIS A 1 80 ? 12.826 2.805 6.720 1.00 77.38 80 HIS A C 1
ATOM 635 O O . HIS A 1 80 ? 11.877 2.866 7.485 1.00 77.38 80 HIS A O 1
ATOM 641 N N . SER A 1 81 ? 14.039 3.245 7.070 1.00 80.38 81 SER A N 1
ATOM 642 C CA . SER A 1 81 ? 14.343 3.649 8.449 1.00 80.38 81 SER A CA 1
ATOM 643 C C . SER A 1 81 ? 13.551 4.871 8.929 1.00 80.38 81 SER A C 1
ATOM 645 O O . SER A 1 81 ? 13.355 5.033 10.127 1.00 80.38 81 SER A O 1
ATOM 647 N N . HIS A 1 82 ? 13.135 5.761 8.021 1.00 85.19 82 HIS A N 1
ATOM 648 C CA . HIS A 1 82 ? 12.375 6.960 8.380 1.00 85.19 82 HIS A CA 1
ATOM 649 C C . HIS A 1 82 ? 10.900 6.659 8.681 1.00 85.19 82 HIS A C 1
ATOM 651 O O . HIS A 1 82 ? 10.317 7.288 9.559 1.00 85.19 82 HIS A O 1
ATOM 657 N N . PHE A 1 83 ? 10.294 5.713 7.956 1.00 88.25 83 PHE A N 1
ATOM 658 C CA . PHE A 1 83 ? 8.860 5.423 8.063 1.00 88.25 83 PHE A CA 1
ATOM 659 C C . PHE A 1 83 ? 8.539 4.111 8.773 1.00 88.25 83 PHE A C 1
ATOM 661 O O . PHE A 1 83 ? 7.395 3.919 9.189 1.00 88.25 83 PHE A O 1
ATOM 668 N N . GLU A 1 84 ? 9.508 3.215 8.944 1.00 90.62 84 GLU A N 1
ATOM 669 C CA . GLU A 1 84 ? 9.335 2.017 9.755 1.00 90.62 84 GLU A CA 1
ATOM 670 C C . GLU A 1 84 ? 8.842 2.413 11.152 1.00 90.62 84 GLU A C 1
ATOM 672 O O . GLU A 1 84 ? 9.355 3.336 11.782 1.00 90.62 84 GLU A O 1
ATOM 677 N N . ASN A 1 85 ? 7.827 1.707 11.643 1.00 93.12 85 ASN A N 1
ATOM 678 C CA . ASN A 1 85 ? 7.181 1.942 12.930 1.00 93.12 85 ASN A CA 1
ATOM 679 C C . ASN A 1 85 ? 6.344 3.227 13.046 1.00 93.12 85 ASN A C 1
ATOM 681 O O . ASN A 1 85 ? 5.794 3.477 14.120 1.00 93.12 85 ASN A O 1
ATOM 685 N N . SER A 1 86 ? 6.173 3.987 11.963 1.00 93.62 86 SER A N 1
ATOM 686 C CA . SER A 1 86 ? 5.184 5.069 11.900 1.00 93.62 86 SER A CA 1
ATOM 687 C C . SER A 1 86 ? 3.769 4.532 11.648 1.00 93.62 86 SER A C 1
ATOM 689 O O . SER A 1 86 ? 3.592 3.426 11.127 1.00 93.62 86 SER A O 1
ATOM 691 N N . TYR A 1 87 ? 2.754 5.315 12.022 1.00 93.44 87 TYR A N 1
ATOM 692 C CA . TYR A 1 87 ? 1.365 5.029 11.664 1.00 93.44 87 TYR A CA 1
ATOM 693 C C . TYR A 1 87 ? 1.066 5.567 10.269 1.00 93.44 87 TYR A C 1
ATOM 695 O O . TYR A 1 87 ? 1.309 6.740 9.993 1.00 93.44 87 TYR A O 1
ATOM 703 N N . GLN A 1 88 ? 0.549 4.705 9.401 1.00 93.00 88 GLN A N 1
ATOM 704 C CA . GLN A 1 88 ? 0.198 5.030 8.021 1.00 93.00 88 GLN A CA 1
ATOM 705 C C . GLN A 1 88 ? -1.187 4.483 7.685 1.00 93.00 88 GLN A C 1
ATOM 707 O O . GLN A 1 88 ? -1.692 3.590 8.365 1.00 93.00 88 GLN A O 1
ATOM 712 N N . HIS A 1 89 ? -1.775 5.012 6.616 1.00 92.25 89 HIS A N 1
ATOM 713 C CA . HIS A 1 89 ? -3.087 4.609 6.123 1.00 92.25 89 HIS A CA 1
ATOM 714 C C . HIS A 1 89 ? -3.135 4.626 4.587 1.00 92.25 89 HIS A C 1
ATOM 716 O O . HIS A 1 89 ? -2.264 5.199 3.920 1.00 92.25 89 HIS A O 1
ATOM 722 N N . GLY A 1 90 ? -4.198 4.049 4.032 1.00 91.88 90 GLY A N 1
ATOM 723 C CA . GLY A 1 90 ? -4.499 4.037 2.601 1.00 91.88 90 GLY A CA 1
ATOM 724 C C . GLY A 1 90 ? -4.069 2.765 1.875 1.00 91.88 90 GLY A C 1
ATOM 725 O O . GLY A 1 90 ? -4.085 2.750 0.651 1.00 91.88 90 GLY A O 1
ATOM 726 N N . GLY A 1 91 ? -3.652 1.727 2.598 1.00 94.50 91 GLY A N 1
ATOM 727 C CA . GLY A 1 91 ? -3.467 0.385 2.053 1.00 94.50 91 GLY A CA 1
ATOM 728 C C . GLY A 1 91 ? -4.758 -0.424 2.148 1.00 94.50 91 GLY A C 1
ATOM 729 O O . GLY A 1 91 ? -5.836 0.130 2.344 1.00 94.50 91 GLY A O 1
ATOM 730 N N . VAL A 1 92 ? -4.636 -1.744 2.015 1.00 95.06 92 VAL A N 1
ATOM 731 C CA . VAL A 1 92 ? -5.769 -2.684 2.102 1.00 95.06 92 VAL A CA 1
ATOM 732 C C . VAL A 1 92 ? -5.584 -3.700 3.236 1.00 95.06 92 VAL A C 1
ATOM 734 O O . VAL A 1 92 ? -5.910 -4.878 3.095 1.00 95.06 92 VAL A O 1
ATOM 737 N N . SER A 1 93 ? -5.016 -3.269 4.369 1.00 94.44 93 SER A N 1
ATOM 738 C CA . SER A 1 93 ? -4.969 -4.109 5.576 1.00 94.44 93 SER A CA 1
ATOM 739 C C . SER A 1 93 ? -6.367 -4.351 6.146 1.00 94.44 93 SER A C 1
ATOM 741 O O . SER A 1 93 ? -7.314 -3.624 5.849 1.00 94.44 93 SER A O 1
ATOM 743 N N . MET A 1 94 ? -6.504 -5.368 6.995 1.00 91.56 94 MET A N 1
ATOM 744 C CA . MET A 1 94 ? -7.788 -5.693 7.615 1.00 91.56 94 MET A CA 1
ATOM 745 C C . MET A 1 94 ? -8.325 -4.519 8.442 1.00 91.56 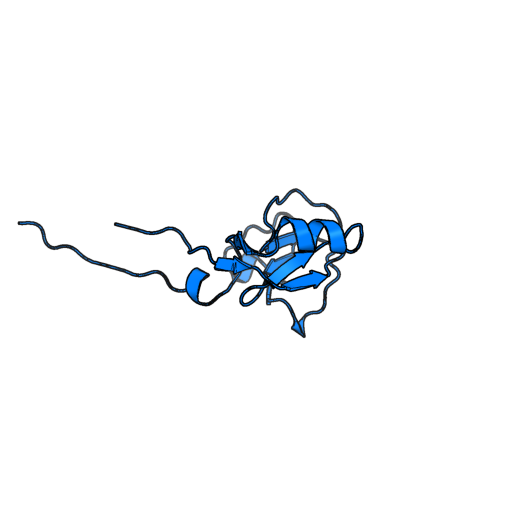94 MET A C 1
ATOM 747 O O . MET A 1 94 ? -9.505 -4.193 8.358 1.00 91.56 94 MET A O 1
ATOM 751 N N . GLU A 1 95 ? -7.451 -3.857 9.192 1.00 88.38 95 GLU A N 1
ATOM 752 C CA . GLU A 1 95 ? -7.764 -2.685 10.003 1.00 88.38 95 GLU A CA 1
ATOM 753 C C . GLU A 1 95 ? -8.178 -1.479 9.157 1.00 88.38 95 GLU A C 1
ATOM 755 O O . GLU A 1 95 ? -8.963 -0.657 9.622 1.00 88.38 95 GLU A O 1
ATOM 760 N N . GLU A 1 96 ? -7.672 -1.377 7.924 1.00 90.25 96 GLU A N 1
ATOM 761 C CA . GLU A 1 96 ? -8.045 -0.298 7.007 1.00 90.25 96 GLU A CA 1
ATOM 762 C C . GLU A 1 96 ? -9.358 -0.572 6.257 1.00 90.25 96 GLU A C 1
ATOM 764 O O . GLU A 1 96 ? -10.081 0.356 5.887 1.00 90.25 96 GLU A O 1
ATOM 769 N N . MET A 1 97 ? -9.685 -1.849 6.038 1.00 90.50 97 MET A N 1
ATOM 770 C CA . MET A 1 97 ? -10.869 -2.264 5.279 1.00 90.50 97 MET A CA 1
ATOM 771 C C . MET A 1 97 ? -12.112 -2.475 6.154 1.00 90.50 97 MET A C 1
ATOM 773 O O . MET A 1 97 ? -13.235 -2.343 5.664 1.00 90.50 97 MET A O 1
ATOM 777 N N . LEU A 1 98 ? -11.948 -2.810 7.437 1.00 88.25 98 LEU A N 1
ATOM 778 C CA . LEU A 1 98 ? -13.063 -3.031 8.360 1.00 88.25 98 LEU A CA 1
ATOM 779 C C . LEU A 1 98 ? -13.474 -1.729 9.055 1.00 88.25 98 LEU A C 1
ATOM 781 O O . LEU A 1 98 ? -12.753 -1.202 9.897 1.00 88.25 98 LEU A O 1
ATOM 785 N N . VAL A 1 99 ? -14.684 -1.246 8.759 1.00 83.81 99 VAL A N 1
ATOM 786 C CA . VAL A 1 99 ? -15.243 -0.042 9.390 1.00 83.81 99 VAL A CA 1
ATOM 787 C C . VAL A 1 99 ? -16.256 -0.436 10.471 1.00 83.81 99 VAL A C 1
ATOM 789 O O . VAL A 1 99 ? -17.272 -1.060 10.150 1.00 83.81 99 VAL A O 1
ATOM 792 N N . PRO A 1 100 ? -16.037 -0.076 11.750 1.00 82.00 100 PRO A N 1
ATOM 793 C CA . PRO A 1 100 ? -17.021 -0.324 12.793 1.00 82.00 100 PRO A CA 1
ATOM 794 C C . PRO A 1 100 ? -18.240 0.585 12.598 1.00 82.00 100 PRO A C 1
ATOM 796 O O . PRO A 1 100 ? -18.116 1.804 12.468 1.00 82.00 100 PRO A O 1
ATOM 799 N N . LEU A 1 101 ? -19.434 -0.009 12.622 1.00 84.25 101 LEU A N 1
ATOM 800 C CA . LEU A 1 101 ? -20.703 0.702 12.497 1.00 84.25 101 LEU A CA 1
ATOM 801 C C . LEU A 1 101 ? -21.485 0.614 13.806 1.00 84.25 101 LEU A C 1
ATOM 80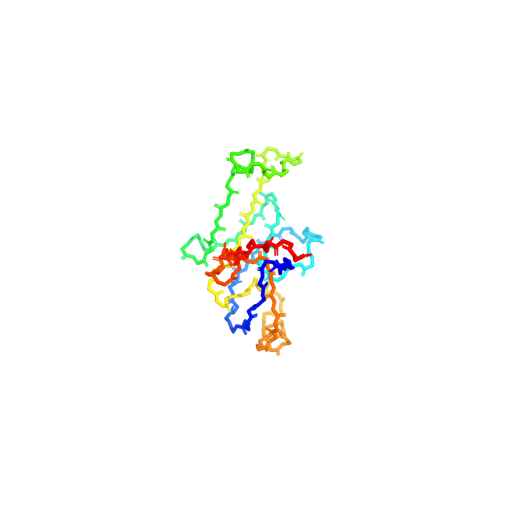3 O O . LEU A 1 101 ? -21.796 -0.476 14.284 1.00 84.25 101 LEU A O 1
ATOM 807 N N . ILE A 1 102 ? -21.844 1.772 14.360 1.00 87.25 102 ILE A N 1
ATOM 808 C CA . ILE A 1 102 ? -22.724 1.872 15.527 1.00 87.25 102 ILE A CA 1
ATOM 809 C C . ILE A 1 102 ? -23.954 2.713 15.185 1.00 87.25 102 ILE A C 1
ATOM 811 O O . ILE A 1 102 ? -23.840 3.766 14.559 1.00 87.25 102 ILE A O 1
ATOM 815 N N . THR A 1 103 ? -25.128 2.261 15.626 1.00 88.69 103 THR A N 1
ATOM 816 C CA . THR A 1 103 ? -26.388 3.014 15.530 1.00 88.69 103 THR A CA 1
ATOM 817 C C . THR A 1 103 ? -26.820 3.409 16.936 1.00 88.69 103 THR A C 1
ATOM 819 O O . THR A 1 103 ? -26.851 2.564 17.828 1.00 88.69 103 THR A O 1
ATOM 822 N N . LEU A 1 104 ? -27.113 4.693 17.146 1.00 89.06 104 LEU A N 1
ATOM 823 C CA . LEU A 1 104 ? -27.543 5.222 18.439 1.00 89.06 104 LEU A CA 1
ATOM 824 C C . LEU A 1 104 ? -29.033 5.547 18.387 1.00 89.06 104 LEU A C 1
ATOM 826 O O . LEU A 1 104 ? -29.485 6.216 17.459 1.00 89.06 104 LEU A O 1
ATOM 830 N N . THR A 1 105 ? -29.776 5.119 19.403 1.00 89.56 105 THR A N 1
ATOM 831 C CA . THR A 1 105 ? -31.173 5.521 19.585 1.00 89.56 105 THR A CA 1
ATOM 832 C C . THR A 1 105 ? -31.217 6.785 20.451 1.00 89.56 105 THR A C 1
ATOM 834 O O . THR A 1 105 ? -30.594 6.786 21.518 1.00 89.56 105 THR A O 1
ATOM 837 N N . PRO A 1 106 ? -31.913 7.857 20.024 1.00 82.25 106 PRO A N 1
ATOM 838 C CA . PRO A 1 106 ? -32.078 9.066 20.830 1.00 82.25 106 PRO A CA 1
ATOM 839 C C . PRO A 1 106 ? -32.756 8.759 22.173 1.00 82.25 106 PRO A C 1
ATOM 841 O O . PRO A 1 106 ? -33.584 7.849 22.251 1.00 82.25 106 PRO A O 1
ATOM 844 N N . LYS A 1 107 ? -32.413 9.531 23.209 1.00 69.56 107 LYS A N 1
ATOM 845 C CA . LYS A 1 107 ? -33.163 9.588 24.470 1.00 69.56 107 LYS A CA 1
ATOM 846 C C . LYS A 1 107 ? -34.089 10.790 24.473 1.00 69.56 107 LYS A C 1
ATOM 848 O O . LYS A 1 107 ? -33.644 11.844 23.968 1.00 69.56 107 LYS A O 1
#

Secondary structure (DSSP, 8-state):
----S--EE--EEEE-EE---S---SSEEEESSEE--TTTEEEES-GGGGT---SSTT-EEEEE-TTEEEE-STTHHHHHHHHTT-EE-SS--HHHH----------

pLDDT: mean 86.49, std 11.4, range [45.78, 96.62]

Radius of gyration: 15.64 Å; chains: 1; bounding box: 50×24×44 Å